Protein AF-A0AAD9NKE6-F1 (afdb_monomer_lite)

Organism: Ridgeia piscesae (NCBI:txid27915)

Secondary structure (DSSP, 8-state):
--------SSSS-THHHHHHHHHHHHHHHHHHHHHHH-TT-HHHHHHHHHHHHHHHHHHHHHHHHTT-TTHHHHHHHHHHHHHHHHT--SSPPHHHHHHHHHHHHHHTT-

Radius of gyration: 16.94 Å; chains: 1; bounding box: 30×39×49 Å

Structure (mmCIF, N/CA/C/O backbone):
data_AF-A0AAD9NKE6-F1
#
_entry.id   AF-A0AAD9NKE6-F1
#
loop_
_atom_site.group_PDB
_atom_site.id
_atom_site.type_symbol
_atom_site.label_atom_id
_atom_site.label_alt_id
_atom_site.label_comp_id
_atom_site.label_asym_id
_atom_site.label_entity_id
_atom_site.label_seq_id
_atom_site.pdbx_PDB_ins_code
_atom_site.Cartn_x
_atom_site.Cartn_y
_atom_site.Cartn_z
_atom_site.occupancy
_atom_site.B_iso_or_equiv
_atom_site.auth_seq_id
_atom_site.auth_comp_id
_atom_site.auth_asym_id
_atom_site.auth_atom_id
_atom_site.pdbx_PDB_model_num
ATOM 1 N N . MET A 1 1 ? -0.988 32.490 -29.796 1.00 40.25 1 MET A N 1
ATOM 2 C CA . MET A 1 1 ? -1.758 31.257 -29.524 1.00 40.25 1 MET A CA 1
ATOM 3 C C . MET A 1 1 ? -0.988 30.143 -30.198 1.00 40.25 1 MET A C 1
ATOM 5 O O . MET A 1 1 ? -1.254 29.840 -31.351 1.00 40.25 1 MET A O 1
ATOM 9 N N . GLU A 1 2 ? 0.080 29.684 -29.552 1.00 37.91 2 GLU A N 1
ATOM 10 C CA . GLU A 1 2 ? 1.001 28.720 -30.152 1.00 37.91 2 GLU A CA 1
ATOM 11 C C . GLU A 1 2 ? 0.576 27.295 -29.808 1.00 37.91 2 GLU A C 1
ATOM 13 O O . GLU A 1 2 ? 0.153 26.987 -28.695 1.00 37.91 2 GLU A O 1
ATOM 18 N N . ASP A 1 3 ? 0.614 26.491 -30.859 1.00 46.62 3 ASP A N 1
ATOM 19 C CA . ASP A 1 3 ? 0.044 25.169 -31.037 1.00 46.62 3 ASP A CA 1
ATOM 20 C C . ASP A 1 3 ? 0.861 24.109 -30.282 1.00 46.62 3 ASP A C 1
ATOM 22 O O . ASP A 1 3 ? 1.994 23.784 -30.644 1.00 46.62 3 ASP A O 1
ATOM 26 N N . VAL A 1 4 ? 0.284 23.584 -29.199 1.00 47.41 4 VAL A N 1
ATOM 27 C CA . VAL A 1 4 ? 0.876 22.548 -28.341 1.00 47.41 4 VAL A CA 1
ATOM 28 C C . VAL A 1 4 ? 0.478 21.166 -28.865 1.00 47.41 4 VAL A C 1
ATOM 30 O O . VAL A 1 4 ? -0.275 20.442 -28.220 1.00 47.41 4 VAL A O 1
ATOM 33 N N . ARG A 1 5 ? 0.953 20.781 -30.054 1.00 47.69 5 ARG A N 1
ATOM 34 C CA . ARG A 1 5 ? 0.892 19.384 -30.529 1.00 47.69 5 ARG A CA 1
ATOM 35 C C . ARG A 1 5 ? 2.103 19.012 -31.381 1.00 47.69 5 ARG A C 1
ATOM 37 O O . ARG A 1 5 ? 2.027 18.913 -32.600 1.00 47.69 5 ARG A O 1
ATOM 44 N N . LYS A 1 6 ? 3.220 18.722 -30.714 1.00 47.06 6 LYS A N 1
ATOM 45 C CA . LYS A 1 6 ? 4.270 17.839 -31.245 1.00 47.06 6 LYS A CA 1
ATOM 46 C C . LYS A 1 6 ? 4.713 16.858 -30.163 1.00 47.06 6 LYS A C 1
ATOM 48 O O . LYS A 1 6 ? 5.724 17.060 -29.507 1.00 47.06 6 LYS A O 1
ATOM 53 N N . VAL A 1 7 ? 3.917 15.807 -29.985 1.00 48.31 7 VAL A N 1
ATOM 54 C CA . VAL A 1 7 ? 4.300 14.557 -29.312 1.00 48.31 7 VAL A CA 1
ATOM 55 C C . VAL A 1 7 ? 3.685 13.435 -30.148 1.00 48.31 7 VAL A C 1
ATOM 57 O O . VAL A 1 7 ? 2.581 12.987 -29.866 1.00 48.31 7 VAL A O 1
ATOM 60 N N . THR A 1 8 ? 4.314 13.072 -31.268 1.00 43.84 8 THR A N 1
ATOM 61 C CA . THR A 1 8 ? 3.771 12.052 -32.190 1.00 43.84 8 THR A CA 1
ATOM 62 C C . THR A 1 8 ? 4.748 10.933 -32.538 1.00 43.84 8 THR A C 1
ATOM 64 O O . THR A 1 8 ? 4.448 10.154 -33.431 1.00 43.84 8 THR A O 1
ATOM 67 N N . ASP A 1 9 ? 5.853 10.788 -31.801 1.00 44.38 9 ASP A N 1
ATOM 68 C CA . ASP A 1 9 ? 6.797 9.671 -31.989 1.00 44.38 9 ASP A CA 1
ATOM 69 C C . ASP A 1 9 ? 6.898 8.735 -30.765 1.00 44.38 9 ASP A C 1
ATOM 71 O O . ASP A 1 9 ? 7.807 7.914 -30.675 1.00 44.38 9 ASP A O 1
ATOM 75 N N . ALA A 1 10 ? 5.950 8.820 -29.825 1.00 47.97 10 ALA A N 1
ATOM 76 C CA . ALA A 1 10 ? 5.778 7.817 -28.774 1.00 47.97 10 ALA A CA 1
ATOM 77 C C . ALA A 1 10 ? 4.775 6.735 -29.241 1.00 47.97 10 ALA A C 1
ATOM 79 O O . ALA A 1 10 ? 3.778 7.090 -29.881 1.00 47.97 10 ALA A O 1
ATOM 80 N N . PRO A 1 11 ? 4.992 5.433 -28.939 1.00 46.62 11 PRO A N 1
ATOM 81 C CA . PRO A 1 11 ? 3.975 4.393 -29.151 1.00 46.62 11 PRO A CA 1
ATOM 82 C C . PRO A 1 11 ? 2.652 4.816 -28.484 1.00 46.62 11 PRO A C 1
ATOM 84 O O . PRO A 1 11 ? 2.717 5.559 -27.503 1.00 46.62 11 PRO A O 1
ATOM 87 N N . PRO A 1 12 ? 1.473 4.410 -29.013 1.00 48.28 12 PRO A N 1
ATOM 88 C CA . PRO A 1 12 ? 0.169 4.970 -28.644 1.00 48.28 12 PRO A CA 1
ATOM 89 C C . PRO A 1 12 ? 0.040 5.052 -27.125 1.00 48.28 12 PRO A C 1
ATOM 91 O O . PRO A 1 12 ? 0.027 4.041 -26.431 1.00 48.28 12 PRO A O 1
ATOM 94 N N . CYS A 1 13 ? 0.083 6.294 -26.651 1.00 45.06 13 CYS A N 1
ATOM 95 C CA . CYS A 1 13 ? 0.581 6.649 -25.339 1.00 45.06 13 CYS A CA 1
ATOM 96 C C . CYS A 1 13 ? -0.206 6.017 -24.184 1.00 45.06 13 CYS A C 1
ATOM 98 O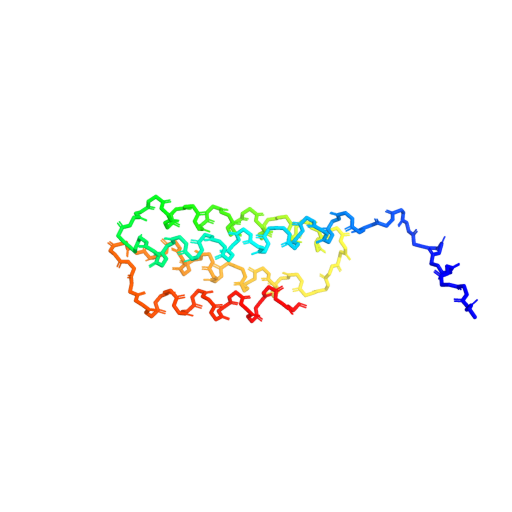 O . CYS A 1 13 ? -1.393 6.289 -24.015 1.00 45.06 13 CYS A O 1
ATOM 100 N N . ASP A 1 14 ? 0.536 5.269 -23.373 1.00 49.72 14 ASP A N 1
ATOM 101 C CA . ASP A 1 14 ? 0.621 5.145 -21.903 1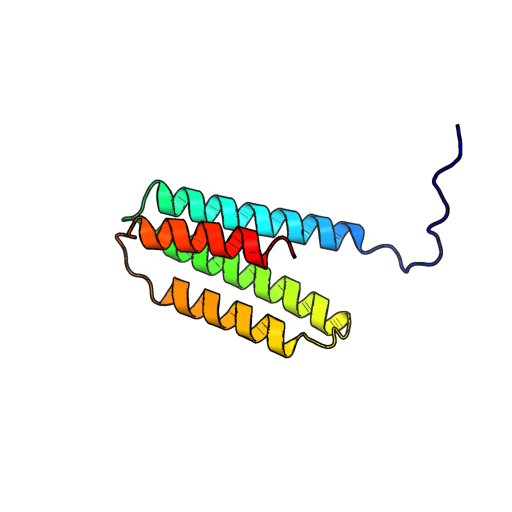.00 49.72 14 ASP A CA 1
ATOM 102 C C . ASP A 1 14 ? -0.215 6.067 -20.973 1.00 49.72 14 ASP A C 1
ATOM 104 O O . ASP A 1 14 ? -0.230 5.845 -19.767 1.00 49.72 14 ASP A O 1
ATOM 108 N N . TRP A 1 15 ? -0.939 7.088 -21.453 1.00 38.84 15 TRP A N 1
ATOM 109 C CA . TRP A 1 15 ? -1.735 7.998 -20.606 1.00 38.84 15 TRP A CA 1
ATOM 110 C C . TRP A 1 15 ? -2.794 7.257 -19.782 1.00 38.84 15 TRP A C 1
ATOM 112 O O . TRP A 1 15 ? -3.016 7.584 -18.623 1.00 38.84 15 TRP A O 1
ATOM 122 N N . PHE A 1 16 ? -3.400 6.213 -20.356 1.00 38.81 16 PHE A N 1
ATOM 123 C CA . PHE A 1 16 ? -4.403 5.402 -19.663 1.00 38.81 16 PHE A CA 1
ATOM 124 C C . PHE A 1 16 ? -3.802 4.570 -18.515 1.00 38.81 16 PHE A C 1
ATOM 126 O O . PHE A 1 16 ? -4.501 4.249 -17.558 1.00 38.81 16 PHE A O 1
ATOM 133 N N . GLN A 1 17 ? -2.513 4.218 -18.599 1.00 53.28 17 GLN A N 1
ATOM 134 C CA . GLN A 1 17 ? -1.812 3.470 -17.551 1.00 53.28 17 GLN A CA 1
ATOM 135 C C . GLN A 1 17 ? -1.466 4.378 -16.365 1.00 53.28 17 GLN A C 1
ATOM 137 O O . GLN A 1 17 ? -1.632 3.960 -15.221 1.00 53.28 17 GLN A O 1
ATOM 142 N N . TYR A 1 18 ? -1.101 5.638 -16.624 1.00 58.22 18 TYR A N 1
ATOM 143 C CA . TYR A 1 18 ? -0.926 6.646 -15.574 1.00 58.22 18 TYR A CA 1
ATOM 144 C C . TYR A 1 18 ? -2.250 7.007 -14.878 1.00 58.22 18 TYR A C 1
ATOM 146 O O . TYR A 1 18 ? -2.295 7.039 -13.651 1.00 58.22 18 TYR A O 1
ATOM 154 N N . ASP A 1 19 ? -3.348 7.171 -15.627 1.00 61.75 19 ASP A N 1
ATOM 155 C CA . ASP A 1 19 ? -4.677 7.428 -15.041 1.00 61.75 19 ASP A CA 1
ATOM 156 C C . ASP A 1 19 ? -5.157 6.265 -14.145 1.00 61.75 19 ASP A C 1
ATOM 158 O O . ASP A 1 19 ? -5.845 6.474 -13.136 1.00 61.75 19 ASP A O 1
ATOM 162 N N . ASN A 1 20 ? -4.789 5.026 -14.497 1.00 74.12 20 ASN A N 1
ATOM 163 C CA . ASN A 1 20 ? -5.100 3.842 -13.699 1.00 74.12 20 ASN A CA 1
ATOM 164 C C . ASN A 1 20 ? -4.302 3.819 -12.384 1.00 74.12 20 ASN A C 1
ATOM 166 O O . ASN A 1 20 ? -4.894 3.634 -11.320 1.00 74.12 20 ASN A O 1
ATOM 170 N N . LEU A 1 21 ? -2.997 4.113 -12.436 1.00 77.00 21 LEU A N 1
ATOM 171 C CA . LEU A 1 21 ? -2.144 4.207 -11.245 1.00 77.00 21 LEU A CA 1
ATOM 172 C C . LEU A 1 21 ? -2.603 5.321 -10.294 1.00 77.00 21 LEU A C 1
ATOM 174 O O . LEU A 1 21 ? -2.737 5.087 -9.096 1.00 77.00 21 LEU A O 1
ATOM 178 N N . ASP A 1 22 ? -2.958 6.501 -10.805 1.00 78.75 22 ASP A N 1
ATOM 179 C CA . ASP A 1 22 ? -3.491 7.593 -9.976 1.00 78.75 22 ASP A CA 1
ATOM 180 C C . ASP A 1 22 ? -4.837 7.237 -9.317 1.00 78.75 22 ASP A C 1
ATOM 182 O O . ASP A 1 22 ? -5.137 7.628 -8.175 1.00 78.75 22 ASP A O 1
ATOM 186 N N . THR A 1 23 ? -5.656 6.448 -10.013 1.00 83.31 23 THR A N 1
ATOM 187 C CA . THR A 1 23 ? -6.904 5.913 -9.463 1.00 83.31 23 THR A CA 1
ATOM 188 C C . THR A 1 23 ? -6.629 4.902 -8.345 1.00 83.31 23 THR A C 1
ATOM 190 O O . THR A 1 23 ? -7.260 4.970 -7.284 1.00 83.31 23 THR A O 1
ATOM 193 N N . GLU A 1 24 ? -5.668 3.999 -8.532 1.00 84.44 24 GLU A N 1
ATOM 194 C CA . GLU A 1 24 ? -5.237 3.024 -7.525 1.00 84.44 24 GLU A CA 1
ATOM 195 C C . GLU A 1 24 ? -4.618 3.696 -6.294 1.00 84.44 24 GLU A C 1
ATOM 197 O O . GLU A 1 24 ? -5.010 3.397 -5.162 1.00 84.44 24 GLU A O 1
ATOM 202 N N . HIS A 1 25 ? -3.764 4.700 -6.494 1.00 84.81 25 HIS A N 1
ATOM 203 C CA . HIS A 1 25 ? -3.233 5.559 -5.438 1.00 84.81 25 HIS A CA 1
ATOM 204 C C . HIS A 1 25 ? -4.353 6.177 -4.600 1.00 84.81 25 HIS A C 1
ATOM 206 O O . HIS A 1 25 ? -4.360 6.103 -3.365 1.00 84.81 25 HIS A O 1
ATOM 212 N N . THR A 1 26 ? -5.362 6.739 -5.269 1.00 86.12 26 THR A N 1
ATOM 213 C CA . THR A 1 26 ? -6.545 7.298 -4.609 1.00 86.12 26 THR A CA 1
ATOM 214 C C . THR A 1 26 ? -7.289 6.238 -3.789 1.00 86.12 26 THR A C 1
ATOM 216 O O . THR A 1 26 ? -7.790 6.537 -2.699 1.00 86.12 26 THR A O 1
ATOM 219 N N . ASN A 1 27 ? -7.358 4.995 -4.270 1.00 88.50 27 ASN A N 1
ATOM 220 C CA . ASN A 1 27 ? -7.997 3.895 -3.550 1.00 88.50 27 ASN A CA 1
ATOM 221 C C . ASN A 1 27 ? -7.220 3.499 -2.286 1.00 88.50 27 ASN A C 1
ATOM 223 O O . ASN A 1 27 ? -7.854 3.274 -1.251 1.00 88.50 27 ASN A O 1
ATOM 227 N N . ILE A 1 28 ? -5.883 3.522 -2.311 1.00 88.44 28 ILE A N 1
ATOM 228 C CA . ILE A 1 28 ? -5.052 3.324 -1.112 1.00 88.44 28 ILE A CA 1
ATOM 229 C C . ILE A 1 28 ? -5.356 4.407 -0.068 1.00 88.44 28 ILE A C 1
ATOM 231 O O . ILE A 1 28 ? -5.644 4.094 1.091 1.00 88.44 28 ILE A O 1
ATOM 235 N N . PHE A 1 29 ? -5.391 5.685 -0.465 1.00 87.19 29 PHE A N 1
ATOM 236 C CA . PHE A 1 29 ? -5.723 6.779 0.458 1.00 87.19 29 PHE A CA 1
ATOM 237 C C . PHE A 1 29 ? -7.125 6.638 1.061 1.00 87.19 29 PHE A C 1
ATOM 239 O O . PHE A 1 29 ? -7.308 6.857 2.265 1.00 87.19 29 PHE A O 1
ATOM 246 N N . LYS A 1 30 ? -8.113 6.244 0.249 1.00 89.81 30 LYS A N 1
ATOM 247 C CA . LYS A 1 30 ? -9.474 5.964 0.726 1.00 89.81 30 LYS A CA 1
ATOM 248 C C . LYS A 1 30 ? -9.471 4.829 1.747 1.00 89.81 30 LYS A C 1
ATOM 250 O O . LYS A 1 30 ? -10.024 5.015 2.828 1.00 89.81 30 LYS A O 1
ATOM 255 N N . ALA A 1 31 ? -8.808 3.708 1.462 1.00 90.44 31 ALA A N 1
ATOM 256 C CA . ALA A 1 31 ? -8.743 2.565 2.372 1.00 90.44 31 ALA A CA 1
ATOM 257 C C . ALA A 1 31 ? -8.086 2.927 3.717 1.00 90.44 31 ALA A C 1
ATOM 259 O O . ALA A 1 31 ? -8.606 2.580 4.778 1.00 90.44 31 ALA A O 1
ATOM 260 N N . ILE A 1 32 ? -7.006 3.718 3.704 1.00 88.50 32 ILE A N 1
ATOM 261 C CA . ILE A 1 32 ? -6.370 4.233 4.931 1.00 88.50 32 ILE A CA 1
ATOM 262 C C . ILE A 1 32 ? -7.340 5.112 5.728 1.00 88.50 32 ILE A C 1
ATOM 264 O O . ILE A 1 32 ? -7.388 5.040 6.958 1.00 88.50 32 ILE A O 1
ATOM 268 N N . PHE A 1 33 ? -8.121 5.952 5.048 1.00 89.50 33 PHE A N 1
ATOM 269 C CA . PHE A 1 33 ? -9.107 6.808 5.700 1.00 89.50 33 PHE A CA 1
ATOM 270 C C . PHE A 1 33 ? -10.269 6.009 6.302 1.00 89.50 33 PHE A C 1
ATOM 272 O O . PHE A 1 33 ? -10.755 6.356 7.377 1.00 89.50 33 PHE A O 1
ATOM 279 N N . GLU A 1 34 ? -10.693 4.921 5.662 1.00 90.25 34 GLU A N 1
ATOM 280 C CA . GLU A 1 34 ? -11.692 4.012 6.226 1.00 90.25 34 GLU A CA 1
ATOM 281 C C . GLU A 1 34 ? -11.168 3.262 7.455 1.00 90.25 34 GLU A C 1
ATOM 283 O O . GLU A 1 34 ? -11.865 3.201 8.467 1.00 90.25 34 GLU A O 1
ATOM 288 N N . CYS A 1 35 ? -9.922 2.783 7.422 1.00 88.44 35 CYS A N 1
ATOM 289 C CA . CYS A 1 35 ? -9.244 2.221 8.593 1.00 88.44 35 CYS A CA 1
ATOM 290 C C . CYS A 1 35 ? -9.141 3.231 9.746 1.00 88.44 35 CYS A C 1
ATOM 292 O O . CYS A 1 35 ? -9.262 2.855 10.905 1.00 88.44 35 CYS A O 1
ATOM 294 N N . ALA A 1 36 ? -8.945 4.518 9.443 1.00 87.50 36 ALA A N 1
ATOM 295 C CA . ALA A 1 36 ? -8.915 5.575 10.453 1.00 87.50 36 ALA A CA 1
ATOM 296 C C . ALA A 1 36 ? -10.297 5.859 11.069 1.00 87.50 36 ALA A C 1
ATOM 298 O O . ALA A 1 36 ? -10.383 6.233 12.235 1.00 87.50 36 ALA A O 1
ATOM 299 N N . LYS A 1 37 ? -11.374 5.709 10.288 1.00 89.94 37 LYS A N 1
ATOM 300 C CA . LYS A 1 37 ? -12.758 5.869 10.763 1.00 89.94 37 LYS A CA 1
ATOM 301 C C . LYS A 1 37 ? -13.205 4.703 11.639 1.00 89.94 37 LYS A C 1
ATOM 303 O O . LYS A 1 37 ? -13.924 4.915 12.610 1.00 89.94 37 LYS A O 1
ATOM 308 N N . GLU A 1 38 ? -12.788 3.489 11.290 1.00 90.00 38 GLU A N 1
ATOM 309 C CA . GLU A 1 38 ? -13.151 2.254 11.986 1.00 90.00 38 GLU A CA 1
ATOM 310 C C . GLU A 1 38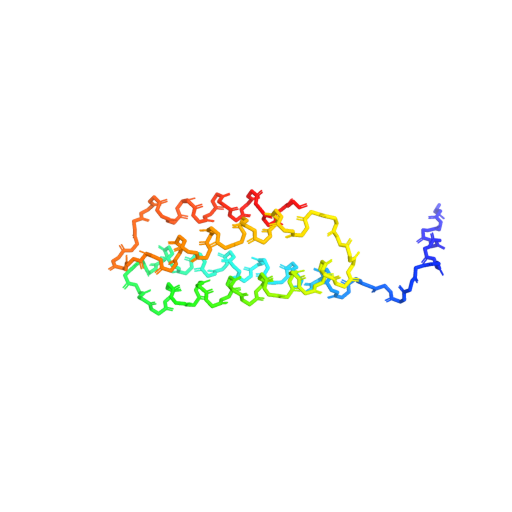 ? -11.899 1.431 12.336 1.00 90.00 38 GLU A C 1
ATOM 312 O O . GLU A 1 38 ? -11.677 0.356 11.770 1.00 90.00 38 GLU A O 1
ATOM 317 N N . PRO A 1 39 ? -11.068 1.892 13.289 1.00 87.69 39 PRO A N 1
ATOM 318 C CA . PRO A 1 39 ? -9.789 1.250 13.606 1.00 87.69 39 PRO A CA 1
ATOM 319 C C . PRO A 1 39 ? -9.939 -0.171 14.158 1.00 87.69 39 PRO A C 1
ATOM 321 O O . PRO A 1 39 ? -9.006 -0.966 14.077 1.00 87.69 39 PRO A O 1
ATOM 324 N N . SER A 1 40 ? -11.104 -0.519 14.705 1.00 90.12 40 SER A N 1
ATOM 325 C CA . SER A 1 40 ? -11.435 -1.863 15.187 1.00 90.12 40 SER A CA 1
ATOM 326 C C . SER A 1 40 ? -11.893 -2.829 14.087 1.00 90.12 40 SER A C 1
ATOM 328 O O . SER A 1 40 ? -12.084 -4.012 14.368 1.00 90.12 40 SER A O 1
ATOM 330 N N . SER A 1 41 ? -12.071 -2.369 12.845 1.00 91.00 41 SER A N 1
ATOM 331 C CA . SER A 1 41 ? -12.618 -3.186 11.761 1.00 91.00 41 SER A CA 1
ATOM 332 C C . SER A 1 41 ? -11.532 -3.964 11.022 1.00 91.00 41 SER A C 1
ATOM 334 O O . SER A 1 41 ? -10.826 -3.440 10.157 1.00 91.00 41 SER A O 1
ATOM 336 N N . ALA A 1 42 ? -11.419 -5.261 11.325 1.00 89.38 42 ALA A N 1
ATOM 337 C CA . ALA A 1 42 ? -10.484 -6.155 10.637 1.00 89.38 42 ALA A CA 1
ATOM 338 C C . ALA A 1 42 ? -10.785 -6.269 9.131 1.00 89.38 42 ALA A C 1
ATOM 340 O O . ALA A 1 42 ? -9.875 -6.468 8.329 1.00 89.38 42 ALA A O 1
ATOM 341 N N . ALA A 1 43 ? -12.050 -6.086 8.735 1.00 91.44 43 ALA A N 1
ATOM 342 C CA . ALA A 1 43 ? -12.452 -6.055 7.333 1.00 91.44 43 ALA A CA 1
ATOM 343 C C . ALA A 1 43 ? -11.856 -4.848 6.590 1.00 91.44 43 ALA A C 1
ATOM 345 O O . ALA A 1 43 ? -11.386 -5.004 5.466 1.00 91.44 43 ALA A O 1
ATOM 346 N N . LYS A 1 44 ? -11.819 -3.665 7.224 1.00 90.19 44 LYS A N 1
ATOM 347 C CA . LYS A 1 44 ? -11.191 -2.468 6.642 1.00 90.19 44 LYS A CA 1
ATOM 348 C C . LYS A 1 44 ? -9.679 -2.629 6.529 1.00 90.19 44 LYS A C 1
ATOM 350 O O . LYS A 1 44 ? -9.121 -2.332 5.477 1.00 90.19 44 LYS A O 1
ATOM 355 N N . LEU A 1 45 ? -9.036 -3.189 7.558 1.00 89.81 45 LEU A N 1
ATOM 356 C CA . LEU A 1 45 ? -7.607 -3.509 7.506 1.00 89.81 45 LEU A CA 1
ATOM 357 C C . LEU A 1 45 ? -7.291 -4.493 6.372 1.00 89.81 45 LEU A C 1
ATOM 359 O O . LEU A 1 45 ? -6.353 -4.263 5.615 1.00 89.81 45 LEU A O 1
ATOM 363 N N . LYS A 1 46 ? -8.095 -5.550 6.208 1.00 91.31 46 LYS A N 1
ATOM 364 C CA . LYS A 1 46 ? -7.938 -6.477 5.082 1.00 91.31 46 LYS A CA 1
ATOM 365 C C . LYS A 1 46 ? -8.112 -5.761 3.738 1.00 91.31 46 LYS A C 1
ATOM 367 O O . LYS A 1 46 ? -7.284 -5.950 2.859 1.00 91.31 46 LYS A O 1
ATOM 372 N N . GLY A 1 47 ? -9.127 -4.906 3.602 1.00 92.06 47 GLY A N 1
ATOM 373 C CA . GLY A 1 47 ? -9.343 -4.116 2.386 1.00 92.06 47 GLY A CA 1
ATOM 374 C C . GLY A 1 47 ? -8.159 -3.207 2.042 1.00 92.06 47 GLY A C 1
ATOM 375 O O . GLY A 1 47 ? -7.772 -3.129 0.883 1.00 92.06 47 GLY A O 1
ATOM 376 N N . LEU A 1 48 ? -7.529 -2.582 3.044 1.00 90.56 48 LEU A N 1
ATOM 377 C CA . LEU A 1 48 ? -6.292 -1.821 2.851 1.00 90.56 48 LEU A CA 1
ATOM 378 C C . LEU A 1 48 ? -5.157 -2.704 2.323 1.00 90.56 48 LEU A C 1
ATOM 380 O O . LEU A 1 48 ? -4.451 -2.295 1.406 1.00 90.56 48 LEU A O 1
ATOM 384 N N . VAL A 1 49 ? -4.980 -3.902 2.887 1.00 92.06 49 VAL A N 1
ATOM 385 C CA . VAL A 1 49 ? -3.959 -4.851 2.422 1.00 92.06 49 VAL A CA 1
ATOM 386 C C . VAL A 1 49 ? -4.216 -5.265 0.977 1.00 92.06 49 VAL A C 1
ATOM 388 O O . VAL A 1 49 ? -3.284 -5.224 0.182 1.00 92.06 49 VAL A O 1
ATOM 391 N N . ASP A 1 50 ? -5.452 -5.634 0.645 1.00 92.94 50 ASP A N 1
ATOM 392 C CA . ASP A 1 50 ? -5.823 -6.099 -0.694 1.00 92.94 50 ASP A CA 1
ATOM 393 C C . ASP A 1 50 ? -5.560 -4.997 -1.742 1.00 92.94 50 ASP A C 1
ATOM 395 O O . ASP A 1 50 ? -4.769 -5.203 -2.655 1.00 92.94 50 ASP A O 1
ATOM 399 N N . VAL A 1 51 ? -6.098 -3.785 -1.534 1.00 91.88 51 VAL A N 1
ATOM 400 C CA . VAL A 1 51 ? -5.920 -2.641 -2.455 1.00 91.88 51 VAL A CA 1
ATOM 401 C C . VAL A 1 51 ? -4.445 -2.263 -2.633 1.00 91.88 51 VAL A C 1
ATOM 403 O O . VAL A 1 51 ? -4.028 -1.882 -3.721 1.00 91.88 51 VAL A O 1
ATOM 406 N N . THR A 1 52 ? -3.646 -2.368 -1.569 1.00 90.25 52 THR A N 1
ATOM 407 C CA . THR A 1 52 ? -2.205 -2.075 -1.626 1.00 90.25 52 THR A CA 1
ATOM 408 C C . THR A 1 52 ? -1.449 -3.117 -2.454 1.00 90.25 52 THR A C 1
ATOM 410 O O . THR A 1 52 ? -0.565 -2.769 -3.228 1.00 90.25 52 THR A O 1
ATOM 413 N N . VAL A 1 53 ? -1.771 -4.402 -2.275 1.00 91.75 53 VAL A N 1
ATOM 414 C CA . VAL A 1 53 ? -1.115 -5.502 -2.999 1.00 91.75 53 VAL A CA 1
ATOM 415 C C . VAL A 1 53 ? -1.466 -5.467 -4.483 1.00 91.75 53 VAL A C 1
ATOM 417 O O . VAL A 1 53 ? -0.576 -5.679 -5.306 1.00 91.75 53 VAL A O 1
ATOM 420 N N . ASP A 1 54 ? -2.727 -5.189 -4.813 1.00 91.00 54 ASP A N 1
ATOM 421 C CA . ASP A 1 54 ? -3.185 -5.087 -6.200 1.00 91.00 54 ASP A CA 1
ATOM 422 C C . ASP A 1 54 ? -2.418 -3.971 -6.928 1.00 91.00 54 ASP A C 1
ATOM 424 O O . ASP A 1 54 ? -1.754 -4.235 -7.928 1.00 91.00 54 ASP A O 1
ATOM 428 N N . HIS A 1 55 ? -2.370 -2.774 -6.335 1.00 89.56 55 HIS A N 1
ATOM 429 C CA . HIS A 1 55 ? -1.627 -1.638 -6.881 1.00 89.56 55 HIS A CA 1
ATOM 430 C C . HIS A 1 55 ? -0.133 -1.935 -7.111 1.00 89.56 55 HIS A C 1
ATOM 432 O O . HIS A 1 55 ? 0.394 -1.691 -8.194 1.00 89.56 55 HIS A O 1
ATOM 438 N N . PHE A 1 56 ? 0.566 -2.511 -6.124 1.00 90.62 56 PHE A N 1
ATOM 439 C CA . PHE A 1 56 ? 1.989 -2.842 -6.286 1.00 90.62 56 PHE A CA 1
ATOM 440 C C . PHE A 1 56 ? 2.226 -3.905 -7.358 1.00 90.62 56 PHE A C 1
ATOM 442 O O . PHE A 1 56 ? 3.237 -3.856 -8.054 1.00 90.62 56 PHE A O 1
ATOM 449 N N . THR A 1 57 ? 1.305 -4.857 -7.512 1.00 90.50 57 THR A N 1
ATOM 450 C CA . THR A 1 57 ? 1.404 -5.885 -8.555 1.00 90.50 57 THR A CA 1
ATOM 451 C C . THR A 1 57 ? 1.298 -5.260 -9.945 1.00 90.50 57 THR A C 1
ATOM 453 O O . THR A 1 57 ? 2.084 -5.599 -10.836 1.00 90.50 57 THR A O 1
ATOM 456 N N . ASP A 1 58 ? 0.364 -4.326 -10.119 1.00 87.38 58 ASP A N 1
ATOM 457 C CA . ASP A 1 58 ? 0.150 -3.630 -11.384 1.00 87.38 58 ASP A CA 1
ATOM 458 C C . ASP A 1 58 ? 1.319 -2.689 -11.714 1.00 87.38 58 ASP A C 1
ATOM 460 O O . ASP A 1 58 ? 1.861 -2.751 -12.825 1.00 87.38 58 ASP A O 1
ATOM 464 N N . GLU A 1 59 ? 1.785 -1.892 -10.745 1.00 85.88 59 GLU A N 1
ATOM 465 C CA . GLU A 1 59 ? 2.937 -0.995 -10.908 1.00 85.88 59 GLU A CA 1
ATOM 466 C C . GLU A 1 59 ? 4.221 -1.771 -11.239 1.00 85.88 59 GLU A C 1
ATOM 468 O O . GLU A 1 59 ? 4.891 -1.485 -12.235 1.00 85.88 59 GLU A O 1
ATOM 473 N N . GLU A 1 60 ? 4.545 -2.821 -10.482 1.00 87.50 60 GLU A N 1
ATOM 474 C CA . GLU A 1 60 ? 5.728 -3.643 -10.746 1.00 87.50 60 GLU A CA 1
ATOM 475 C C . GLU A 1 60 ? 5.656 -4.341 -12.108 1.00 87.50 60 GLU A C 1
ATOM 477 O O . GLU A 1 60 ? 6.674 -4.461 -12.796 1.00 87.50 60 GLU A O 1
ATOM 482 N N . GLY A 1 61 ? 4.464 -4.779 -12.524 1.00 87.38 61 GLY A N 1
ATOM 483 C CA . GLY A 1 61 ? 4.236 -5.356 -13.846 1.00 87.38 61 GLY A CA 1
ATOM 484 C C . GLY A 1 61 ? 4.472 -4.352 -14.977 1.00 87.38 61 GLY A C 1
ATOM 485 O O . GLY A 1 61 ? 4.962 -4.727 -16.048 1.00 87.38 61 GLY A O 1
ATOM 486 N N . MET A 1 62 ? 4.168 -3.071 -14.755 1.00 83.94 62 MET A N 1
ATOM 487 C CA . MET A 1 62 ? 4.480 -1.987 -15.690 1.00 83.94 62 MET A CA 1
ATOM 488 C C . MET A 1 62 ? 5.979 -1.675 -15.714 1.00 83.94 62 MET A C 1
ATOM 490 O O . MET A 1 62 ? 6.576 -1.618 -16.792 1.00 83.94 62 MET A O 1
ATOM 494 N N . MET A 1 63 ? 6.617 -1.572 -14.549 1.00 83.44 63 MET A N 1
ATOM 495 C CA . MET A 1 63 ? 8.059 -1.335 -14.425 1.00 83.44 63 MET A CA 1
ATOM 496 C C . MET A 1 63 ? 8.899 -2.460 -15.050 1.00 83.44 63 MET A C 1
ATOM 498 O O . MET A 1 63 ? 9.924 -2.197 -15.684 1.00 83.44 63 MET A O 1
ATOM 502 N N . GLU A 1 64 ? 8.459 -3.716 -14.923 1.00 86.56 64 GLU A N 1
ATOM 503 C CA . GLU A 1 64 ? 9.112 -4.878 -15.533 1.00 86.56 64 GLU A CA 1
ATOM 504 C C . GLU A 1 64 ? 9.030 -4.834 -17.065 1.00 86.56 64 GLU A C 1
ATOM 506 O O . GLU A 1 64 ? 10.042 -5.026 -17.746 1.00 86.56 64 GLU A O 1
ATOM 511 N N . LYS A 1 65 ? 7.865 -4.476 -17.624 1.00 85.69 65 LYS A N 1
ATOM 512 C CA . LYS A 1 65 ? 7.702 -4.242 -19.072 1.00 85.69 65 LYS A CA 1
ATOM 513 C C . LYS A 1 65 ? 8.569 -3.081 -19.566 1.00 85.69 65 LYS A C 1
ATOM 515 O O . LYS A 1 65 ? 9.133 -3.167 -20.656 1.00 85.69 65 LYS A O 1
ATOM 520 N N . ALA A 1 66 ? 8.711 -2.034 -18.754 1.00 82.38 66 ALA A N 1
ATOM 521 C CA . ALA A 1 66 ? 9.545 -0.869 -19.037 1.00 82.38 66 ALA A CA 1
ATOM 522 C C . ALA A 1 66 ? 11.052 -1.114 -18.821 1.00 82.38 66 ALA A C 1
ATOM 524 O O . ALA A 1 66 ? 11.861 -0.243 -19.142 1.00 82.38 66 ALA A O 1
ATOM 525 N N . LYS A 1 67 ? 11.451 -2.290 -18.308 1.00 86.25 67 LYS A N 1
ATOM 526 C CA . LYS A 1 67 ? 12.841 -2.632 -17.951 1.00 86.25 67 LYS A CA 1
ATOM 527 C C . LYS A 1 67 ? 13.482 -1.602 -17.017 1.00 86.25 67 LYS A C 1
ATOM 529 O O . LYS A 1 67 ? 14.643 -1.227 -17.193 1.00 86.25 67 LYS A O 1
ATOM 534 N N . TYR A 1 68 ? 12.718 -1.138 -16.032 1.00 81.62 68 TYR A N 1
ATOM 535 C CA . TYR A 1 68 ? 13.198 -0.168 -15.059 1.00 81.62 68 TYR A CA 1
ATOM 536 C C . TYR A 1 68 ? 14.400 -0.719 -14.278 1.00 81.62 68 TYR A C 1
ATOM 538 O O . TYR A 1 68 ? 14.337 -1.807 -13.703 1.00 81.62 68 TYR A O 1
ATOM 546 N N . ALA A 1 69 ? 15.504 0.033 -14.271 1.00 84.75 69 ALA A N 1
ATOM 547 C CA . ALA A 1 69 ? 16.784 -0.428 -13.734 1.00 84.75 69 ALA A CA 1
ATOM 548 C C . ALA A 1 69 ? 16.725 -0.739 -12.227 1.00 84.75 69 ALA A C 1
ATOM 550 O O . ALA A 1 69 ? 17.343 -1.704 -11.778 1.00 84.75 69 ALA A O 1
ATOM 551 N N . ASP A 1 70 ? 15.924 0.018 -11.471 1.00 87.38 70 ASP A N 1
ATOM 552 C CA . ASP A 1 70 ? 15.847 -0.075 -10.009 1.00 87.38 70 ASP A CA 1
ATOM 553 C C . ASP A 1 70 ? 14.617 -0.859 -9.510 1.00 87.38 70 ASP A C 1
ATOM 555 O O . ASP A 1 70 ? 14.214 -0.734 -8.352 1.00 87.38 70 ASP A O 1
ATOM 559 N N . LEU A 1 71 ? 14.023 -1.718 -10.354 1.00 84.19 71 LEU A N 1
ATOM 560 C CA . LEU A 1 71 ? 12.825 -2.502 -10.008 1.00 84.19 71 LEU A CA 1
ATOM 561 C C . LEU A 1 71 ? 13.014 -3.335 -8.730 1.00 84.19 71 LEU A C 1
ATOM 563 O O . LEU A 1 71 ? 12.105 -3.442 -7.914 1.00 84.19 71 LEU A O 1
ATOM 567 N N . ALA A 1 72 ? 14.200 -3.911 -8.524 1.00 88.44 72 ALA A N 1
ATOM 568 C CA . ALA A 1 72 ? 14.486 -4.716 -7.336 1.00 88.44 72 ALA A CA 1
ATOM 569 C C . ALA A 1 72 ? 14.459 -3.889 -6.035 1.00 88.44 72 ALA A C 1
ATOM 571 O O . ALA A 1 72 ? 13.973 -4.365 -5.005 1.00 88.44 72 ALA A O 1
ATOM 572 N N . ALA A 1 73 ? 14.950 -2.647 -6.081 1.00 88.19 73 ALA A N 1
ATOM 573 C CA . ALA A 1 73 ? 14.900 -1.740 -4.939 1.00 88.19 73 ALA A CA 1
ATOM 574 C C . ALA A 1 73 ? 13.454 -1.304 -4.657 1.00 88.19 73 ALA A C 1
ATOM 576 O O . ALA A 1 73 ? 13.018 -1.344 -3.507 1.00 88.19 73 ALA A O 1
ATOM 577 N N . HIS A 1 74 ? 12.686 -0.994 -5.707 1.00 86.00 74 HIS A N 1
ATOM 578 C CA . HIS A 1 74 ? 11.270 -0.619 -5.600 1.00 86.00 74 HIS A CA 1
ATOM 579 C C . HIS A 1 74 ? 10.414 -1.749 -5.006 1.00 86.00 74 HIS A C 1
ATOM 581 O O . HIS A 1 74 ? 9.719 -1.552 -4.011 1.00 86.00 74 HIS A O 1
ATOM 587 N N . ARG A 1 75 ? 10.594 -2.982 -5.501 1.00 89.75 75 ARG A N 1
ATOM 588 C CA . ARG A 1 75 ? 9.984 -4.206 -4.945 1.00 89.7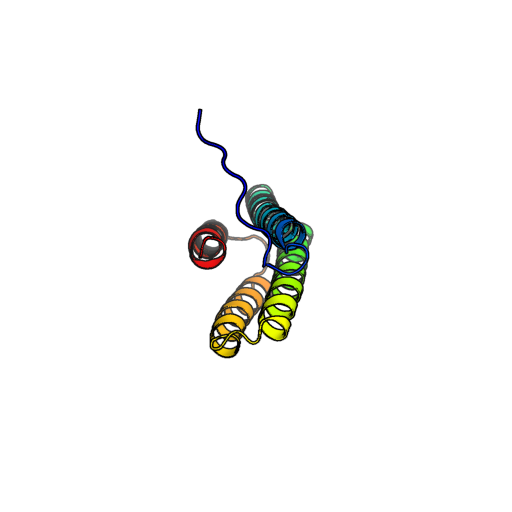5 75 ARG A CA 1
ATOM 589 C C . ARG A 1 75 ? 10.287 -4.403 -3.466 1.00 89.75 75 ARG A C 1
ATOM 591 O O . ARG A 1 75 ? 9.449 -4.892 -2.711 1.00 89.75 75 ARG A O 1
ATOM 598 N N . THR A 1 76 ? 11.497 -4.065 -3.030 1.00 91.31 76 THR A N 1
A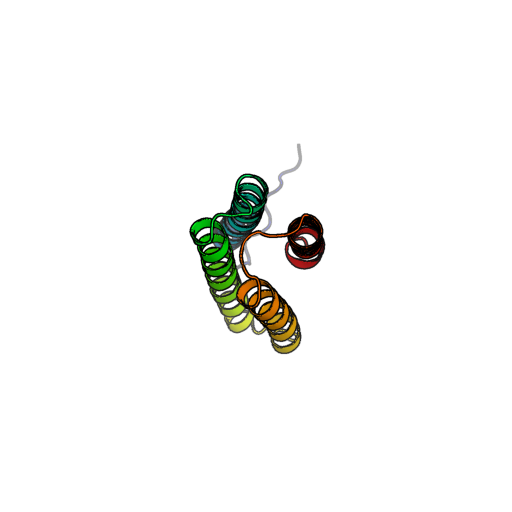TOM 599 C CA . THR A 1 76 ? 11.875 -4.198 -1.617 1.00 91.31 76 THR A CA 1
ATOM 600 C C . THR A 1 76 ? 11.046 -3.249 -0.750 1.00 91.31 76 THR A C 1
ATOM 602 O O . THR A 1 76 ? 10.478 -3.682 0.252 1.00 91.31 76 THR A O 1
ATOM 605 N N . ILE A 1 77 ? 10.880 -1.997 -1.186 1.00 88.88 77 ILE A N 1
ATOM 606 C CA . ILE A 1 77 ? 10.061 -0.986 -0.499 1.00 88.88 77 ILE A CA 1
ATOM 607 C C . ILE A 1 77 ? 8.589 -1.428 -0.417 1.00 88.88 77 ILE A C 1
ATOM 609 O O . ILE A 1 77 ? 7.976 -1.344 0.653 1.00 88.88 77 ILE A O 1
ATOM 613 N N . HIS A 1 78 ? 8.033 -1.961 -1.509 1.00 89.88 78 HIS A N 1
ATOM 614 C CA . HIS A 1 78 ? 6.672 -2.511 -1.546 1.00 89.88 78 HIS A CA 1
ATOM 615 C C . HIS A 1 78 ? 6.4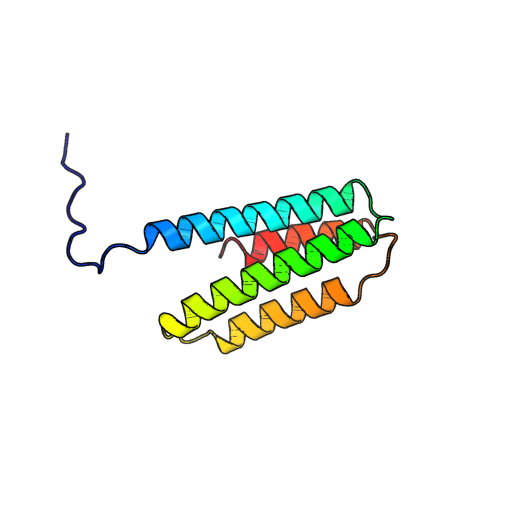79 -3.668 -0.568 1.00 89.88 78 HIS A C 1
ATOM 617 O O . HIS A 1 78 ? 5.541 -3.674 0.236 1.00 89.88 78 HIS A O 1
ATOM 623 N N . ASN A 1 79 ? 7.396 -4.635 -0.590 1.00 90.31 79 ASN A N 1
ATOM 624 C CA . ASN A 1 79 ? 7.336 -5.807 0.275 1.00 90.31 79 ASN A CA 1
ATOM 625 C C . ASN A 1 79 ? 7.430 -5.438 1.759 1.00 90.31 79 ASN A C 1
ATOM 627 O O . ASN A 1 79 ? 6.692 -5.997 2.574 1.00 90.31 79 ASN A O 1
ATOM 631 N N . GLU A 1 80 ? 8.288 -4.481 2.120 1.00 91.12 80 GLU A N 1
ATOM 632 C CA . GLU A 1 80 ? 8.395 -3.980 3.493 1.00 91.12 80 GLU A CA 1
ATOM 633 C C . GLU A 1 80 ? 7.086 -3.347 3.972 1.00 91.12 80 GLU A C 1
ATOM 635 O O . GLU A 1 80 ? 6.643 -3.608 5.097 1.00 91.12 80 GLU A O 1
ATOM 640 N N . PHE A 1 81 ? 6.424 -2.561 3.117 1.00 89.56 81 PHE A N 1
ATOM 641 C CA . PHE A 1 81 ? 5.139 -1.959 3.456 1.00 89.56 81 PHE A CA 1
ATOM 642 C C . PHE A 1 81 ? 4.037 -3.005 3.613 1.00 89.56 81 PHE A C 1
ATOM 644 O O . PHE A 1 81 ? 3.364 -3.021 4.646 1.00 89.56 81 PHE A O 1
ATOM 651 N N . VAL A 1 82 ? 3.903 -3.927 2.652 1.00 91.12 82 VAL A N 1
ATOM 652 C CA . VAL A 1 82 ? 2.928 -5.030 2.697 1.00 91.12 82 VAL A CA 1
ATOM 653 C C . VAL A 1 82 ? 3.129 -5.890 3.944 1.00 91.12 82 VAL A C 1
ATOM 655 O O . VAL A 1 82 ? 2.160 -6.216 4.632 1.00 91.12 82 VAL A O 1
ATOM 658 N N . ALA A 1 83 ? 4.374 -6.236 4.277 1.00 91.50 83 ALA A N 1
ATOM 659 C CA . ALA A 1 83 ? 4.693 -6.994 5.482 1.00 91.50 83 ALA A CA 1
ATOM 660 C C . ALA A 1 83 ? 4.286 -6.233 6.751 1.00 91.50 83 ALA A C 1
ATOM 662 O O . ALA A 1 83 ? 3.705 -6.822 7.666 1.00 91.50 83 ALA A O 1
ATOM 663 N N . LYS A 1 84 ? 4.529 -4.915 6.790 1.00 89.50 84 LYS A N 1
ATOM 664 C CA . LYS A 1 84 ? 4.134 -4.057 7.910 1.00 89.50 84 LYS A CA 1
ATOM 665 C C . LYS A 1 84 ? 2.621 -4.069 8.105 1.00 89.50 84 LYS A C 1
ATOM 667 O O . LYS A 1 84 ? 2.182 -4.331 9.220 1.00 89.50 84 LYS A O 1
ATOM 672 N N . ILE A 1 85 ? 1.838 -3.820 7.050 1.00 87.62 85 ILE A N 1
ATOM 673 C CA . ILE A 1 85 ? 0.373 -3.724 7.155 1.00 87.62 85 ILE A CA 1
ATOM 674 C C . ILE A 1 85 ? -0.300 -5.080 7.405 1.00 87.62 85 ILE A C 1
ATOM 676 O O . ILE A 1 85 ? -1.286 -5.135 8.136 1.00 87.62 85 ILE A O 1
ATOM 680 N N . LYS A 1 86 ? 0.261 -6.182 6.887 1.00 89.44 86 LYS A N 1
ATOM 681 C CA . LYS A 1 86 ? -0.196 -7.553 7.184 1.00 89.44 86 LYS A CA 1
ATOM 682 C C . LYS A 1 86 ? 0.087 -7.977 8.626 1.00 89.44 86 LYS A C 1
ATOM 684 O O . LYS A 1 86 ? -0.632 -8.814 9.159 1.00 89.44 86 LYS A O 1
ATOM 689 N N . GLY A 1 87 ? 1.126 -7.418 9.246 1.00 88.31 87 GLY A N 1
ATOM 690 C CA . GLY A 1 87 ? 1.472 -7.669 10.646 1.00 88.31 87 GLY A CA 1
ATOM 691 C C . GLY A 1 87 ? 0.628 -6.888 11.657 1.00 88.31 87 GLY A C 1
ATOM 692 O O . GLY A 1 87 ? 0.804 -7.073 12.859 1.00 88.31 87 GLY A O 1
ATOM 693 N N . LEU A 1 88 ? -0.260 -6.000 11.201 1.00 88.06 88 LEU A N 1
ATOM 694 C CA . LEU A 1 88 ? -1.132 -5.225 12.077 1.00 88.06 88 LEU A CA 1
ATOM 695 C C . LEU A 1 88 ? -2.325 -6.059 12.549 1.00 88.06 88 LEU A C 1
ATOM 697 O O . LEU A 1 88 ? -2.871 -6.881 11.818 1.00 88.06 88 LEU A O 1
ATOM 701 N N . SER A 1 89 ? -2.780 -5.778 13.766 1.00 85.00 89 SER A N 1
ATOM 702 C CA . SER A 1 89 ? -4.006 -6.330 14.337 1.00 85.00 89 SER A CA 1
ATOM 703 C C . SER A 1 89 ? -4.919 -5.200 14.788 1.00 85.00 89 SER A C 1
ATOM 705 O O . SER A 1 89 ? -4.449 -4.187 15.304 1.00 85.00 89 SER A O 1
ATOM 707 N N . THR A 1 90 ? -6.227 -5.376 14.633 1.00 85.44 90 THR A N 1
ATOM 708 C CA . THR A 1 90 ? -7.210 -4.418 15.142 1.00 85.44 90 THR A CA 1
ATOM 709 C C . THR A 1 90 ? -7.387 -4.544 16.660 1.00 85.44 90 THR A C 1
ATOM 711 O O . THR A 1 90 ? -7.380 -5.670 17.162 1.00 85.44 90 THR A O 1
ATOM 714 N N . PRO A 1 91 ? -7.627 -3.440 17.393 1.00 86.94 91 PRO A N 1
ATOM 715 C CA . PRO A 1 91 ? -7.794 -2.075 16.894 1.00 86.94 91 PRO A CA 1
ATOM 716 C C . PRO A 1 91 ? -6.472 -1.402 16.491 1.00 86.94 91 PRO A C 1
ATOM 718 O O . PRO A 1 91 ? -5.472 -1.500 17.197 1.00 86.94 91 PRO A O 1
ATOM 721 N N . LEU A 1 92 ? -6.483 -0.703 15.355 1.00 87.12 92 LEU A N 1
ATOM 722 C CA . LEU A 1 92 ? -5.349 0.084 14.875 1.00 87.12 92 LEU A CA 1
ATOM 723 C C . LEU A 1 92 ? -5.100 1.279 15.800 1.00 87.12 92 LEU A C 1
ATOM 725 O O . LEU A 1 92 ? -6.038 1.986 16.167 1.00 87.12 92 LEU A O 1
ATOM 729 N N . SER A 1 93 ? -3.838 1.528 16.148 1.00 85.44 93 SER A N 1
ATOM 730 C CA . SER A 1 93 ? -3.455 2.744 16.867 1.00 85.44 93 SER A CA 1
ATOM 731 C C . SER A 1 93 ? -3.358 3.943 15.919 1.00 85.44 93 SER A C 1
ATOM 733 O O . SER A 1 93 ? -3.074 3.801 14.725 1.00 85.44 93 SER A O 1
ATOM 735 N N . ASP A 1 94 ? -3.516 5.150 16.462 1.00 81.44 94 ASP A N 1
ATOM 736 C CA . ASP A 1 94 ? -3.345 6.398 15.705 1.00 81.44 94 ASP A CA 1
ATOM 737 C C . ASP A 1 94 ? -1.945 6.521 15.081 1.00 81.44 94 ASP A C 1
ATOM 739 O O . ASP A 1 94 ? -1.777 7.108 14.007 1.00 81.44 94 ASP A O 1
ATOM 743 N N . GLU A 1 95 ? -0.932 5.922 15.714 1.00 82.81 95 GLU A N 1
ATOM 744 C CA . GLU A 1 95 ? 0.433 5.846 15.188 1.00 82.81 95 GLU A CA 1
ATOM 745 C C . GLU A 1 95 ? 0.496 5.048 13.886 1.00 82.81 95 GLU A C 1
ATOM 747 O O . GLU A 1 95 ? 1.160 5.466 12.938 1.00 82.81 95 GLU A O 1
ATOM 752 N N . VAL A 1 96 ? -0.234 3.935 13.806 1.00 81.81 96 VAL A N 1
ATOM 753 C CA . VAL A 1 96 ? -0.286 3.077 12.618 1.00 81.81 96 VAL A CA 1
ATOM 754 C C . VAL A 1 96 ? -1.000 3.781 11.467 1.00 81.81 96 VAL A C 1
ATOM 756 O O . VAL A 1 96 ? -0.513 3.773 10.335 1.00 81.81 96 VAL A O 1
ATOM 759 N N . VAL A 1 97 ? -2.110 4.462 11.755 1.00 81.62 97 VAL A N 1
ATOM 760 C CA . VAL A 1 97 ? -2.826 5.278 10.763 1.00 81.62 97 VAL A CA 1
ATOM 761 C C . VAL A 1 97 ? -1.940 6.424 10.265 1.00 81.62 97 VAL A C 1
ATOM 763 O O . VAL A 1 97 ? -1.885 6.704 9.067 1.00 81.62 97 VAL A O 1
ATOM 766 N N . THR A 1 98 ? -1.213 7.083 11.168 1.00 86.19 98 THR A N 1
ATOM 767 C CA . THR A 1 98 ? -0.283 8.168 10.824 1.00 86.19 98 THR A CA 1
ATOM 768 C C . THR A 1 98 ? 0.890 7.662 9.991 1.00 86.19 98 THR A C 1
ATOM 770 O O . THR A 1 98 ? 1.278 8.314 9.020 1.00 86.19 98 THR A O 1
ATOM 773 N N . PHE A 1 99 ? 1.435 6.496 10.336 1.00 85.94 99 PHE A N 1
ATOM 774 C CA . PHE A 1 99 ? 2.474 5.825 9.566 1.00 85.94 99 PHE A CA 1
ATOM 775 C C . PHE A 1 99 ? 1.995 5.524 8.143 1.00 85.94 99 PHE A C 1
ATOM 777 O O . PHE A 1 99 ? 2.654 5.943 7.196 1.00 85.94 99 PHE A O 1
ATOM 784 N N . ALA A 1 100 ? 0.828 4.890 7.982 1.00 83.25 100 ALA A N 1
ATOM 785 C CA . ALA A 1 100 ? 0.282 4.548 6.668 1.00 83.25 100 ALA A CA 1
ATOM 786 C C . ALA A 1 100 ? 0.061 5.795 5.795 1.00 83.25 100 ALA A C 1
ATOM 788 O O . ALA A 1 100 ? 0.442 5.808 4.624 1.00 83.25 100 ALA A O 1
ATOM 789 N N . LYS A 1 101 ? -0.471 6.881 6.376 1.00 80.88 101 LYS A N 1
ATOM 790 C CA . LYS A 1 101 ? -0.634 8.172 5.682 1.00 80.88 101 LYS A CA 1
ATOM 791 C C . LYS A 1 101 ? 0.702 8.751 5.214 1.00 80.88 101 LYS A C 1
ATOM 793 O O . LYS A 1 101 ? 0.825 9.140 4.057 1.00 80.88 101 LYS A O 1
ATOM 798 N N . LYS A 1 102 ? 1.703 8.807 6.100 1.00 83.50 102 LYS A N 1
ATOM 799 C CA . LYS A 1 102 ? 3.033 9.355 5.780 1.00 83.50 102 LYS A CA 1
ATOM 800 C C . LYS A 1 102 ? 3.766 8.514 4.741 1.00 83.50 102 LYS A C 1
ATOM 802 O O . LYS A 1 102 ? 4.371 9.072 3.831 1.00 83.50 102 LYS A O 1
ATOM 807 N N . TRP A 1 103 ? 3.700 7.192 4.880 1.00 82.75 103 TRP A N 1
ATOM 808 C CA . TRP A 1 103 ? 4.320 6.262 3.945 1.00 82.75 103 TRP A CA 1
ATOM 809 C C . TRP A 1 103 ? 3.718 6.413 2.548 1.00 82.75 103 TRP A C 1
ATOM 811 O O . TRP A 1 103 ? 4.473 6.543 1.590 1.00 82.75 103 TRP A O 1
ATOM 821 N N . SER A 1 104 ? 2.386 6.500 2.455 1.00 76.31 104 SER A N 1
ATOM 822 C CA . SER A 1 104 ? 1.683 6.684 1.181 1.00 76.31 104 SER A CA 1
ATOM 823 C C . SER A 1 104 ? 2.145 7.965 0.492 1.00 76.31 104 SER A C 1
ATOM 825 O O . SER A 1 104 ? 2.664 7.907 -0.609 1.00 76.31 104 SER A O 1
ATOM 827 N N . VAL A 1 105 ? 2.107 9.117 1.169 1.00 74.94 105 VAL A N 1
ATOM 828 C CA . VAL A 1 105 ? 2.565 10.390 0.575 1.00 74.94 105 VAL A CA 1
ATOM 829 C C . VAL A 1 105 ? 4.035 10.349 0.128 1.00 74.94 105 VAL A C 1
ATOM 831 O O . VAL A 1 105 ? 4.384 10.976 -0.864 1.00 74.94 105 VAL A O 1
ATOM 834 N N . SER A 1 106 ? 4.910 9.630 0.837 1.00 72.12 106 SER A N 1
ATOM 835 C CA . SER A 1 106 ? 6.345 9.599 0.521 1.00 72.12 106 SER A CA 1
ATOM 836 C C . SER A 1 106 ? 6.739 8.623 -0.594 1.00 72.12 106 SER A C 1
ATOM 838 O O . SER A 1 106 ? 7.852 8.764 -1.109 1.00 72.12 106 SER A O 1
ATOM 840 N N . ASN A 1 107 ? 5.911 7.620 -0.898 1.00 70.31 107 ASN A N 1
ATOM 841 C CA . ASN A 1 107 ? 6.261 6.549 -1.841 1.00 70.31 107 ASN A CA 1
ATOM 842 C C . ASN A 1 107 ? 5.351 6.495 -3.069 1.00 70.31 107 ASN A C 1
ATOM 844 O O . ASN A 1 107 ? 5.840 6.151 -4.127 1.00 70.31 107 ASN A O 1
ATOM 848 N N . ILE A 1 108 ? 4.084 6.898 -2.950 1.00 66.25 108 ILE A N 1
ATOM 849 C CA . ILE A 1 108 ? 3.139 6.970 -4.078 1.00 66.25 108 ILE A CA 1
ATOM 850 C C . ILE A 1 108 ? 3.335 8.250 -4.914 1.00 66.25 108 ILE A C 1
ATOM 852 O O . ILE A 1 108 ? 3.012 8.294 -6.092 1.00 66.25 108 ILE A O 1
ATOM 856 N N . ALA A 1 109 ? 3.855 9.327 -4.314 1.00 54.34 109 ALA A N 1
ATOM 857 C CA . ALA A 1 109 ? 4.043 10.613 -4.997 1.00 54.34 109 ALA A CA 1
ATOM 858 C C . ALA A 1 109 ? 5.433 10.784 -5.651 1.00 54.34 109 ALA A C 1
ATOM 860 O O . ALA A 1 109 ? 5.835 11.921 -5.914 1.00 54.34 109 ALA A O 1
ATOM 861 N N . LYS A 1 110 ? 6.196 9.701 -5.829 1.00 47.09 110 LYS A N 1
ATOM 862 C CA . LYS A 1 110 ? 7.542 9.706 -6.422 1.00 47.09 110 LYS A CA 1
ATOM 863 C C . LYS A 1 110 ? 7.558 8.892 -7.698 1.00 47.09 110 LYS A C 1
ATOM 865 O O . LYS A 1 110 ? 8.259 9.345 -8.627 1.00 47.09 110 LYS A O 1
#

Sequence (110 aa):
MEDVRKVTDAPPCDWFQYDNLDTEHTNIFKAIFECAKEPSSAAKLKGLVDVTVDHFTDEEGMMEKAKYADLAAHRTIHNEFVAKIKGLSTPLSDEVVTFAKKWSVSNIAK

InterPro domains:
  IPR012312 Hemerythrin-like [PF01814] (18-92)
  IPR012827 Hemerythrin, metal-binding domain [TIGR02481] (18-104)
  IPR012827 Hemerythrin, metal-binding domain [cd12107] (19-103)
  IPR016131 Haemerythrin, iron-binding site [PS00550] (55-78)
  IPR035938 Hemerythrin-like superfamily [G3DSA:1.20.120.50] (16-110)
  IPR035938 Hemerythrin-like superfamily [SSF47188] (17-106)
  IPR050669 Hemerythrin [PTHR37164] (17-109)

pLDDT: mean 78.98, std 16.26, range [37.91, 92.94]

Foldseek 3Di:
DDDPDDPDPDDPDPPVVVVVLVVLLVQLVVLLVVCVVPLQDPVSLVSNLVSLVVSLVSVLVVCVVVVPVCSVVLVVLSVVVSVVSVPDHPNDDPVNSVVSVVSSCVNSVD